Protein AF-A0A1I6ELA9-F1 (afdb_monomer)

Foldseek 3Di:
DAEEAEAADPVVLVVVCVVVDDWDDDDQWTDDPHYIYGYDDPDPDDDDDPVVVPDPDPDDDDD

Sequence (63 aa):
MKSLILAEKPSVARDLAGALGQFKNKDGYLENDKYVVTWAVGHLVELADPEDYDLASKSRSPG

Structure (mmCIF, N/CA/C/O backbone):
data_AF-A0A1I6ELA9-F1
#
_entry.id   AF-A0A1I6ELA9-F1
#
loop_
_atom_site.group_PDB
_atom_site.id
_atom_site.type_symbol
_atom_site.label_atom_id
_atom_site.label_alt_id
_atom_site.label_comp_id
_atom_site.label_asym_id
_atom_site.label_entity_id
_atom_site.label_seq_id
_atom_site.pdbx_PDB_ins_code
_atom_site.Cartn_x
_atom_site.Cartn_y
_atom_site.Cartn_z
_atom_site.occupancy
_atom_site.B_iso_or_equiv
_atom_site.auth_seq_id
_atom_site.auth_comp_id
_atom_site.auth_asym_id
_atom_site.auth_atom_id
_atom_site.pdbx_PDB_model_num
ATOM 1 N N . MET A 1 1 ? -18.055 3.376 -0.780 1.00 88.12 1 MET A N 1
ATOM 2 C CA . MET A 1 1 ? -16.899 3.276 -1.696 1.00 88.12 1 MET A CA 1
ATOM 3 C C . MET A 1 1 ? -15.660 3.646 -0.899 1.00 88.12 1 MET A C 1
ATOM 5 O O . MET A 1 1 ? -15.749 4.604 -0.141 1.00 88.12 1 MET A O 1
ATOM 9 N N . LYS A 1 2 ? -14.573 2.874 -1.002 1.00 95.56 2 LYS A N 1
ATOM 10 C CA . LYS A 1 2 ? -13.304 3.156 -0.310 1.00 95.56 2 LYS A CA 1
ATOM 11 C C . LYS A 1 2 ? -12.270 3.662 -1.311 1.00 95.56 2 LYS A C 1
ATOM 13 O O . LYS A 1 2 ? -12.290 3.218 -2.457 1.00 95.56 2 LYS A O 1
ATOM 18 N N . SER A 1 3 ? -11.376 4.545 -0.879 1.00 97.69 3 SER A N 1
ATOM 19 C CA . SER A 1 3 ? -10.256 5.023 -1.696 1.00 97.69 3 SER A CA 1
ATOM 20 C C . SER A 1 3 ? -9.009 4.175 -1.452 1.00 97.69 3 SER A C 1
ATOM 22 O O . SER A 1 3 ? -8.680 3.874 -0.304 1.00 97.69 3 SER A O 1
ATOM 24 N N . LEU A 1 4 ? -8.307 3.805 -2.522 1.00 97.94 4 LEU A N 1
ATOM 25 C CA . LEU A 1 4 ? -7.032 3.093 -2.448 1.00 97.94 4 LEU A CA 1
ATOM 26 C C . LEU A 1 4 ? -5.871 4.092 -2.423 1.00 97.94 4 LEU A C 1
ATOM 28 O O . LEU A 1 4 ? -5.823 5.011 -3.237 1.00 97.94 4 LEU A O 1
ATOM 32 N N . ILE A 1 5 ? -4.930 3.883 -1.509 1.00 97.94 5 ILE A N 1
ATOM 33 C CA . ILE A 1 5 ? -3.679 4.629 -1.396 1.00 97.94 5 ILE A CA 1
ATOM 34 C C . ILE A 1 5 ? -2.535 3.630 -1.578 1.00 97.94 5 ILE A C 1
ATOM 36 O O . ILE A 1 5 ? -2.422 2.671 -0.814 1.00 97.94 5 ILE A O 1
ATOM 40 N N . LEU A 1 6 ? -1.694 3.855 -2.587 1.00 97.94 6 LEU A N 1
ATOM 41 C CA . LEU A 1 6 ? -0.500 3.057 -2.862 1.00 97.94 6 LEU A CA 1
ATOM 42 C C . LEU A 1 6 ? 0.743 3.854 -2.451 1.00 97.94 6 LEU A C 1
ATOM 44 O O . LEU A 1 6 ? 1.051 4.876 -3.058 1.00 97.94 6 LEU A O 1
ATOM 48 N N . ALA A 1 7 ? 1.442 3.397 -1.415 1.00 97.69 7 ALA A N 1
ATOM 49 C CA . ALA A 1 7 ? 2.702 3.980 -0.963 1.00 97.69 7 ALA A CA 1
ATOM 50 C C . ALA A 1 7 ? 3.917 3.291 -1.610 1.00 97.69 7 ALA A C 1
ATOM 52 O O . ALA A 1 7 ? 3.841 2.146 -2.045 1.00 97.69 7 ALA A O 1
ATOM 53 N N . GLU A 1 8 ? 5.073 3.954 -1.620 1.00 95.94 8 GLU A N 1
ATOM 54 C CA . GLU A 1 8 ? 6.313 3.391 -2.189 1.00 95.94 8 GLU A CA 1
ATOM 55 C C . GLU A 1 8 ? 6.955 2.297 -1.317 1.00 95.94 8 GLU A C 1
ATOM 57 O O . GLU A 1 8 ? 7.727 1.482 -1.810 1.00 95.94 8 GLU A O 1
ATOM 62 N N . LYS A 1 9 ? 6.689 2.311 -0.004 1.00 95.50 9 LYS A N 1
ATOM 63 C CA . LYS A 1 9 ? 7.312 1.403 0.964 1.00 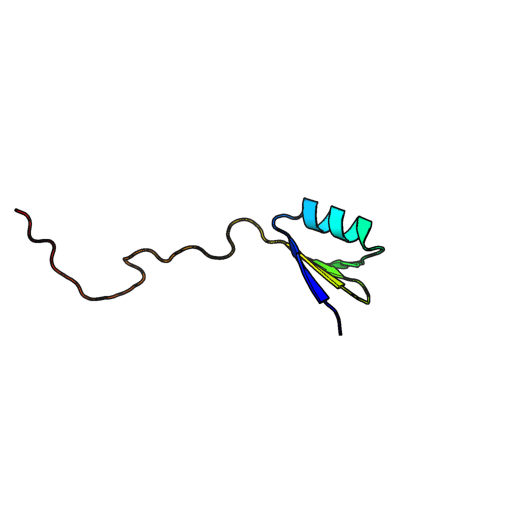95.50 9 LYS A CA 1
ATOM 64 C C . LYS A 1 9 ? 6.445 1.213 2.211 1.00 95.50 9 LYS A C 1
ATOM 66 O O . LYS A 1 9 ? 5.655 2.103 2.552 1.00 95.50 9 LYS A O 1
ATOM 71 N N . PRO A 1 10 ? 6.637 0.111 2.962 1.00 96.31 10 PRO A N 1
ATOM 72 C CA . PRO A 1 10 ? 5.807 -0.205 4.122 1.00 96.31 10 PRO A CA 1
ATOM 73 C C . PRO A 1 10 ? 5.826 0.851 5.238 1.00 96.31 10 PRO A C 1
ATOM 75 O O . PRO A 1 10 ? 4.858 0.952 5.990 1.00 96.31 10 PRO A O 1
ATOM 78 N N . SER A 1 11 ? 6.921 1.598 5.414 1.00 96.25 11 SER A N 1
ATOM 79 C CA . SER A 1 11 ? 7.000 2.626 6.463 1.00 96.25 11 SER A CA 1
ATOM 80 C C . SER A 1 11 ? 6.095 3.820 6.145 1.00 96.25 11 SER A C 1
ATOM 82 O O . SER A 1 11 ? 5.318 4.232 6.997 1.00 96.25 11 SER A O 1
ATOM 84 N N . VAL A 1 12 ? 6.091 4.283 4.890 1.00 97.06 12 VAL A N 1
ATOM 85 C CA . VAL A 1 12 ? 5.253 5.409 4.435 1.00 97.06 12 VAL A CA 1
ATOM 86 C C . VAL A 1 12 ? 3.768 5.064 4.538 1.00 97.06 12 VAL A C 1
ATOM 88 O O . VAL A 1 12 ? 2.972 5.890 4.973 1.00 97.06 12 VAL A O 1
ATOM 91 N N . ALA A 1 13 ? 3.384 3.825 4.214 1.00 97.62 13 ALA A N 1
ATOM 92 C CA . ALA A 1 13 ? 2.008 3.361 4.400 1.00 97.62 13 ALA A CA 1
ATOM 93 C C . ALA A 1 13 ? 1.545 3.438 5.867 1.00 97.62 13 ALA A C 1
ATOM 95 O O . ALA A 1 13 ? 0.397 3.794 6.130 1.00 97.62 13 ALA A O 1
ATOM 96 N N . ARG A 1 14 ? 2.430 3.122 6.824 1.00 96.62 14 ARG A N 1
ATOM 97 C CA . ARG A 1 14 ? 2.123 3.196 8.262 1.00 96.62 14 ARG A CA 1
ATOM 98 C C . ARG A 1 14 ? 1.994 4.637 8.743 1.00 96.62 14 ARG A C 1
ATOM 100 O O . ARG A 1 14 ? 1.059 4.921 9.485 1.00 96.62 14 ARG A O 1
ATOM 107 N N . ASP A 1 15 ? 2.867 5.529 8.282 1.00 97.69 15 ASP A N 1
ATOM 108 C CA . ASP A 1 15 ? 2.797 6.957 8.615 1.00 97.69 15 ASP A CA 1
ATOM 109 C C . ASP A 1 15 ? 1.494 7.579 8.087 1.00 97.69 15 ASP A C 1
ATOM 111 O O . ASP A 1 15 ? 0.773 8.256 8.824 1.00 97.69 15 ASP A O 1
ATOM 115 N N . LEU A 1 16 ? 1.131 7.269 6.834 1.00 97.06 16 LEU A N 1
ATOM 116 C CA . LEU A 1 16 ? -0.137 7.686 6.229 1.00 97.06 16 LEU A CA 1
ATOM 117 C C . LEU A 1 16 ? -1.341 7.139 6.997 1.00 97.06 16 LEU A C 1
ATOM 119 O O . LEU A 1 16 ? -2.270 7.887 7.292 1.00 97.06 16 LEU A O 1
ATOM 123 N N . ALA A 1 17 ? -1.329 5.853 7.351 1.00 96.62 17 ALA A N 1
ATOM 124 C CA . ALA A 1 17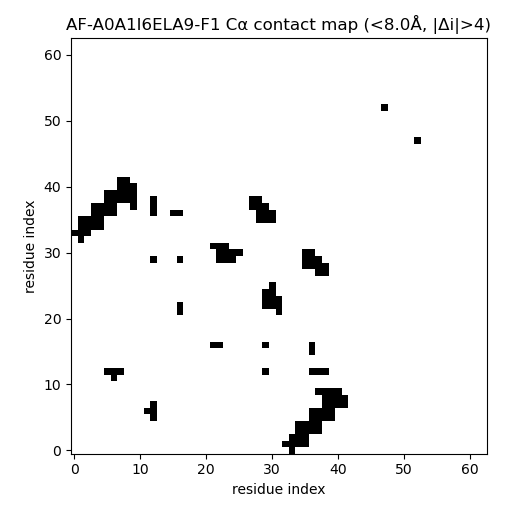 ? -2.399 5.266 8.145 1.00 96.62 17 ALA A CA 1
ATOM 125 C C . ALA A 1 17 ? -2.527 5.956 9.511 1.00 96.62 17 ALA A C 1
ATOM 127 O O . ALA A 1 17 ? -3.636 6.316 9.891 1.00 96.62 17 ALA A O 1
ATOM 128 N N . GLY A 1 18 ? -1.412 6.228 10.199 1.00 96.38 18 GLY A N 1
ATOM 129 C CA . GLY A 1 18 ? -1.404 6.943 11.478 1.00 96.38 18 GLY A CA 1
ATOM 130 C C . GLY A 1 18 ? -1.987 8.357 11.394 1.00 96.38 18 GLY A C 1
ATOM 131 O O . GLY A 1 18 ? -2.715 8.772 12.294 1.00 96.38 18 GLY A O 1
ATOM 132 N N . ALA A 1 19 ? -1.738 9.073 10.294 1.00 96.75 19 ALA A N 1
ATOM 133 C CA . ALA A 1 19 ? -2.319 10.393 10.048 1.00 96.75 19 ALA A CA 1
ATOM 134 C C . ALA A 1 19 ? -3.812 10.340 9.661 1.00 96.75 19 ALA A C 1
ATOM 136 O O . ALA A 1 19 ? -4.568 11.256 9.978 1.00 96.75 19 ALA A O 1
ATOM 137 N N . LEU A 1 20 ? -4.246 9.277 8.973 1.00 96.00 20 LEU A N 1
ATOM 138 C CA . LEU A 1 20 ? -5.611 9.121 8.451 1.00 96.00 20 LEU A CA 1
ATOM 139 C C . LEU A 1 20 ? -6.573 8.421 9.427 1.00 96.00 20 LEU A C 1
ATOM 141 O O . LEU A 1 20 ? -7.775 8.348 9.157 1.00 96.00 20 LEU A O 1
ATOM 145 N N . GLY A 1 21 ? -6.069 7.921 10.558 1.00 93.94 21 GLY A N 1
ATOM 146 C CA . GLY A 1 21 ? -6.862 7.414 11.674 1.00 93.94 21 GLY A CA 1
ATOM 147 C C . GLY A 1 21 ? -6.534 5.974 12.058 1.00 93.94 21 GLY A C 1
ATOM 148 O O . GLY A 1 21 ? -5.404 5.509 11.961 1.00 93.94 21 GLY A O 1
ATOM 149 N N . GLN A 1 22 ? -7.535 5.249 12.551 1.00 94.25 22 GLN A N 1
ATOM 150 C CA . GLN A 1 22 ? -7.351 3.861 12.970 1.00 94.25 22 GLN A CA 1
ATOM 151 C C . GLN A 1 22 ? -7.570 2.911 11.796 1.00 94.25 22 GLN A C 1
ATOM 153 O O . GLN A 1 22 ? -8.582 2.993 11.098 1.00 94.25 22 GLN A O 1
ATOM 158 N N . PHE A 1 23 ? -6.628 1.991 11.606 1.00 97.75 23 PHE A N 1
ATOM 159 C CA . PHE A 1 23 ? -6.666 0.979 10.558 1.00 97.75 23 PHE A CA 1
ATOM 160 C C . PHE A 1 23 ? -6.515 -0.415 11.157 1.00 97.75 23 PHE A C 1
ATOM 162 O O . PHE A 1 23 ? -5.787 -0.623 12.128 1.00 97.75 23 PHE A O 1
ATOM 169 N N . LYS A 1 24 ? -7.175 -1.392 10.538 1.00 97.44 24 LYS A N 1
ATOM 170 C CA . LYS A 1 24 ? -6.930 -2.809 10.789 1.00 97.44 24 LYS A CA 1
ATOM 171 C C . LYS A 1 24 ? -5.758 -3.256 9.930 1.00 97.44 24 LYS A C 1
ATOM 173 O O . LYS A 1 24 ? -5.754 -3.028 8.722 1.00 97.44 24 LYS A O 1
ATOM 178 N N . ASN A 1 25 ? -4.787 -3.904 10.562 1.00 96.56 25 ASN A N 1
ATOM 179 C CA . ASN A 1 25 ? -3.656 -4.490 9.859 1.00 96.56 25 ASN A CA 1
ATOM 180 C C . ASN A 1 25 ? -4.079 -5.805 9.186 1.00 96.56 25 ASN A C 1
ATOM 182 O O . ASN A 1 25 ? -4.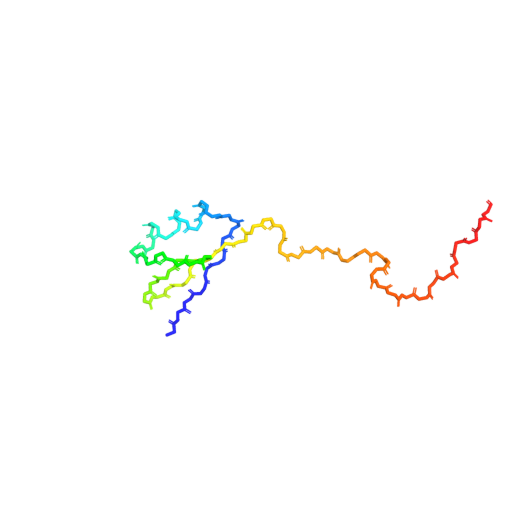767 -6.628 9.800 1.00 96.56 25 ASN A O 1
ATOM 186 N N . LYS A 1 26 ? -3.707 -5.970 7.919 1.00 96.62 26 LYS A N 1
ATOM 187 C CA . LYS A 1 26 ? -3.976 -7.137 7.079 1.00 96.62 26 LYS A CA 1
ATOM 188 C C . LYS A 1 26 ? -2.687 -7.548 6.374 1.00 96.62 26 LYS A C 1
ATOM 190 O O . LYS A 1 26 ? -1.687 -6.833 6.404 1.00 96.62 26 LYS A O 1
ATOM 195 N N . ASP A 1 27 ? -2.710 -8.714 5.744 1.00 95.81 27 ASP A N 1
ATOM 196 C CA . ASP A 1 27 ? -1.559 -9.182 4.982 1.00 95.81 27 ASP A CA 1
ATOM 197 C C . ASP A 1 27 ? -1.381 -8.326 3.716 1.00 95.81 27 ASP A C 1
ATOM 199 O O . ASP A 1 27 ? -2.222 -8.346 2.817 1.00 95.81 27 ASP A O 1
ATOM 203 N N . GLY A 1 28 ? -0.333 -7.497 3.702 1.00 95.12 28 GLY A N 1
ATOM 204 C CA . GLY A 1 28 ? 0.016 -6.608 2.587 1.00 95.12 28 GLY A CA 1
ATOM 205 C C . GLY A 1 28 ? -0.725 -5.264 2.510 1.00 95.12 28 GLY A C 1
ATOM 206 O O . GLY A 1 28 ? -0.483 -4.499 1.576 1.00 95.12 28 GLY A O 1
ATOM 207 N N . TYR A 1 29 ? -1.618 -4.933 3.449 1.00 97.75 29 TYR A N 1
ATOM 208 C CA . TYR A 1 29 ? -2.320 -3.639 3.459 1.00 97.75 29 TYR A CA 1
ATOM 209 C C . TYR A 1 29 ? -2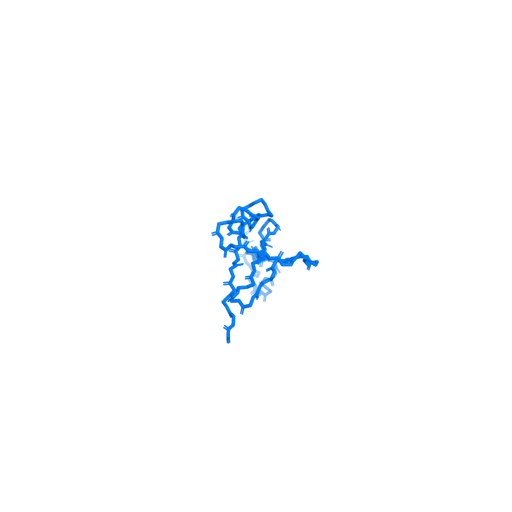.923 -3.287 4.827 1.00 97.75 29 TYR A C 1
ATOM 211 O O . TYR A 1 29 ? -3.030 -4.109 5.734 1.00 97.75 29 TYR A O 1
ATOM 219 N N . LEU A 1 30 ? -3.342 -2.033 4.969 1.00 98.25 30 LEU A N 1
ATOM 220 C CA . LEU A 1 30 ? -4.066 -1.483 6.108 1.00 98.25 30 LEU A CA 1
ATOM 221 C C . LEU A 1 30 ? -5.446 -1.030 5.627 1.00 98.25 30 LEU A C 1
ATOM 223 O O . LEU A 1 30 ? -5.558 -0.389 4.586 1.00 98.25 30 LEU A O 1
ATOM 227 N N . GLU A 1 31 ? -6.505 -1.322 6.377 1.00 98.00 31 GLU A N 1
ATOM 228 C CA . GLU A 1 31 ? -7.871 -0.985 5.954 1.00 98.00 31 GLU A CA 1
ATOM 229 C C . GLU A 1 31 ? -8.700 -0.344 7.069 1.00 98.00 31 GLU A C 1
ATOM 231 O O . GLU A 1 31 ? -8.678 -0.782 8.221 1.00 98.00 31 GLU A O 1
ATOM 236 N N . ASN A 1 32 ? -9.484 0.671 6.706 1.00 96.94 32 ASN A N 1
ATOM 237 C CA . ASN A 1 32 ? -10.572 1.195 7.524 1.00 96.94 32 ASN A CA 1
ATOM 238 C C . ASN A 1 32 ? -11.850 1.373 6.681 1.00 96.94 32 ASN A C 1
ATOM 240 O O . ASN A 1 32 ? -11.957 0.852 5.567 1.00 96.94 32 ASN A O 1
ATOM 244 N N . ASP A 1 33 ? -12.855 2.069 7.209 1.00 97.06 33 ASP A N 1
ATOM 245 C CA . ASP A 1 33 ? -14.146 2.229 6.526 1.00 97.06 33 ASP A CA 1
ATOM 246 C C . ASP A 1 33 ? -14.071 3.115 5.272 1.00 97.06 33 ASP A C 1
ATOM 248 O O . ASP A 1 33 ? -14.934 3.015 4.400 1.00 97.06 33 ASP A O 1
ATOM 252 N N . LYS A 1 34 ? -13.035 3.957 5.160 1.00 97.56 34 LYS A N 1
ATOM 253 C CA . LYS A 1 34 ? -12.868 4.951 4.089 1.00 97.56 34 LYS A CA 1
ATOM 254 C C . LYS A 1 34 ? -11.716 4.634 3.136 1.00 97.56 34 LYS A C 1
ATOM 256 O O . LYS A 1 34 ? -11.801 4.987 1.962 1.00 97.56 34 LYS A O 1
ATOM 261 N N . TYR A 1 35 ? -10.666 3.973 3.615 1.00 98.12 35 TYR A N 1
ATOM 262 C CA . TYR A 1 35 ? -9.402 3.808 2.907 1.00 98.12 35 TYR A CA 1
ATOM 263 C C . TYR A 1 35 ? -8.882 2.373 2.961 1.00 98.12 35 TYR A C 1
ATOM 265 O O . TYR A 1 35 ? -9.015 1.676 3.969 1.00 98.12 35 TYR A O 1
ATOM 273 N N . VAL A 1 36 ? -8.213 1.989 1.879 1.00 98.12 36 VAL A N 1
ATOM 274 C CA . VAL A 1 36 ? -7.283 0.860 1.817 1.00 98.12 36 VAL A CA 1
ATOM 275 C C . VAL A 1 36 ? -5.904 1.449 1.532 1.00 98.12 36 VAL A C 1
ATOM 277 O O . VAL A 1 36 ? -5.745 2.165 0.550 1.00 98.12 36 VAL A O 1
ATOM 280 N N . VAL A 1 37 ? -4.918 1.188 2.385 1.00 98.19 37 VAL A N 1
ATOM 281 C CA . VAL A 1 37 ? -3.535 1.659 2.225 1.00 98.19 37 VAL A CA 1
ATOM 282 C C . VAL A 1 37 ? -2.635 0.448 2.021 1.00 98.19 37 VAL A C 1
ATOM 284 O O . VAL A 1 37 ? -2.518 -0.390 2.908 1.00 98.19 37 VAL A O 1
ATOM 287 N N . THR A 1 38 ? -1.983 0.348 0.872 1.00 98.19 38 THR A N 1
ATOM 288 C CA . THR A 1 38 ? -1.002 -0.704 0.562 1.00 98.19 38 THR A CA 1
ATOM 289 C C . THR A 1 38 ? 0.312 -0.068 0.109 1.00 98.19 38 THR A C 1
ATOM 291 O O . THR A 1 38 ? 0.432 1.159 0.064 1.00 98.19 38 THR A O 1
ATOM 294 N N . TRP A 1 39 ? 1.327 -0.876 -0.174 1.00 97.88 39 TRP A N 1
ATOM 295 C CA . TRP A 1 39 ? 2.645 -0.398 -0.568 1.00 97.88 39 TRP A CA 1
ATOM 296 C C . TRP A 1 39 ? 3.276 -1.286 -1.633 1.00 97.88 39 TRP A C 1
ATOM 298 O O . TRP A 1 39 ? 3.083 -2.500 -1.650 1.00 97.88 39 TRP A O 1
ATOM 308 N N . ALA A 1 40 ? 4.082 -0.669 -2.490 1.00 95.75 40 ALA A N 1
ATOM 309 C CA . ALA A 1 40 ? 5.017 -1.381 -3.339 1.00 95.75 40 ALA A CA 1
ATOM 310 C C . ALA A 1 40 ? 6.220 -1.882 -2.520 1.00 95.75 40 ALA A C 1
ATOM 312 O O . ALA A 1 40 ? 6.584 -1.313 -1.486 1.00 95.75 40 ALA A O 1
ATOM 313 N N . VAL A 1 41 ? 6.843 -2.959 -2.991 1.00 91.00 41 VAL A N 1
ATOM 314 C CA . VAL A 1 41 ? 8.155 -3.412 -2.521 1.00 91.00 41 VAL A CA 1
ATOM 315 C C . VAL A 1 41 ? 9.055 -3.469 -3.747 1.00 91.00 41 VAL A C 1
ATOM 317 O O . VAL A 1 41 ? 8.922 -4.374 -4.563 1.00 91.00 41 VAL A O 1
ATOM 320 N N . GLY A 1 42 ? 9.933 -2.475 -3.891 1.00 88.50 42 GLY A N 1
ATOM 321 C CA . GLY A 1 42 ? 10.732 -2.299 -5.106 1.00 88.50 42 GLY A CA 1
ATOM 322 C C . GLY A 1 42 ? 9.901 -1.808 -6.296 1.00 88.50 42 GLY A C 1
ATOM 323 O O . GLY A 1 42 ? 8.814 -1.248 -6.129 1.00 88.50 42 GLY A O 1
ATOM 324 N N . HIS A 1 43 ? 10.428 -2.004 -7.503 1.00 90.69 43 HIS A N 1
ATOM 325 C CA . HIS A 1 43 ? 9.707 -1.714 -8.736 1.00 90.69 43 HIS A CA 1
ATOM 326 C C . HIS A 1 43 ? 8.663 -2.808 -8.981 1.00 90.69 43 HIS A C 1
ATOM 328 O O . HIS A 1 43 ? 8.995 -3.980 -9.099 1.00 90.69 43 HIS A O 1
ATOM 334 N N . LEU A 1 44 ? 7.381 -2.431 -9.037 1.00 90.56 44 LEU A N 1
ATOM 335 C CA . LEU A 1 44 ? 6.302 -3.381 -9.350 1.00 90.56 44 LEU A CA 1
ATOM 336 C C . LEU A 1 44 ? 6.311 -3.811 -10.820 1.00 90.56 44 LEU A C 1
ATOM 338 O O . LEU A 1 44 ? 5.751 -4.847 -11.167 1.00 90.56 44 LEU A O 1
ATOM 342 N N . VAL A 1 45 ? 6.895 -2.970 -11.671 1.00 91.56 45 VAL A N 1
ATOM 343 C CA . VAL A 1 45 ? 7.036 -3.171 -13.106 1.00 91.56 45 VAL A CA 1
ATOM 344 C C . VAL A 1 45 ? 8.401 -2.658 -13.528 1.00 91.56 45 VAL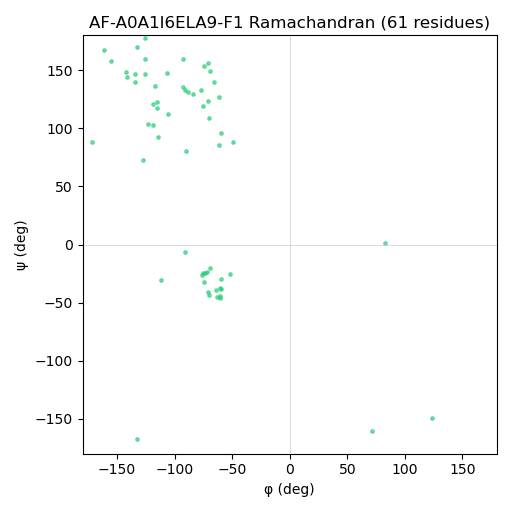 A C 1
ATOM 346 O O . VAL A 1 45 ? 8.876 -1.640 -13.019 1.00 91.56 45 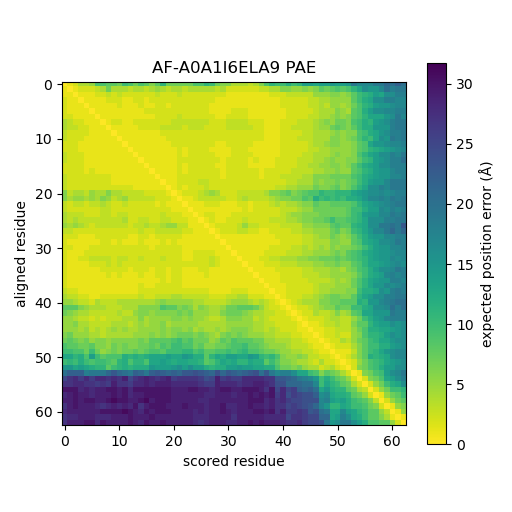VAL A O 1
ATOM 349 N N . GLU A 1 46 ? 8.995 -3.349 -14.484 1.00 90.88 46 GLU A N 1
ATOM 350 C CA . GLU A 1 46 ? 10.240 -2.967 -15.134 1.00 90.88 46 GLU A CA 1
ATOM 351 C C . GLU A 1 46 ? 9.993 -2.938 -16.644 1.00 90.88 46 GLU A C 1
ATOM 353 O O . GLU A 1 46 ? 8.993 -3.475 -17.136 1.00 90.88 46 GLU A O 1
ATOM 358 N N . LEU A 1 47 ? 10.850 -2.230 -17.378 1.00 91.56 47 LEU A N 1
ATOM 359 C CA . LEU A 1 47 ? 10.817 -2.309 -18.835 1.00 91.56 47 LEU A CA 1
ATOM 360 C C . LEU A 1 47 ? 11.206 -3.730 -19.231 1.00 91.56 47 LEU A C 1
ATOM 362 O O . LEU A 1 47 ? 12.115 -4.291 -18.626 1.00 91.56 47 LEU A O 1
ATOM 366 N N . ALA A 1 48 ? 10.526 -4.290 -20.229 1.00 89.06 48 ALA A N 1
ATOM 367 C CA . ALA A 1 48 ? 10.959 -5.569 -20.765 1.00 89.06 48 ALA A CA 1
ATOM 368 C C . ALA A 1 48 ? 12.284 -5.364 -21.511 1.00 89.06 48 ALA A C 1
ATOM 370 O O . ALA A 1 48 ? 12.542 -4.284 -22.062 1.00 89.06 48 ALA A O 1
ATOM 371 N N . ASP A 1 49 ? 13.128 -6.384 -21.519 1.00 89.12 49 ASP A N 1
ATOM 372 C CA . ASP A 1 49 ? 14.350 -6.344 -22.300 1.00 89.12 49 ASP A CA 1
ATOM 373 C C . ASP A 1 49 ? 14.009 -6.437 -23.796 1.00 89.12 49 ASP A C 1
ATOM 375 O O . ASP A 1 49 ? 12.965 -6.972 -24.175 1.00 89.12 49 ASP A O 1
ATOM 379 N N . PRO A 1 50 ? 14.875 -5.943 -24.701 1.00 83.56 50 PRO A N 1
ATOM 380 C CA . PRO A 1 50 ? 14.671 -6.086 -26.145 1.00 83.56 50 PRO A CA 1
ATOM 381 C C . PRO A 1 50 ? 14.403 -7.531 -26.595 1.00 83.56 50 PRO A C 1
ATOM 383 O O . PRO A 1 50 ? 13.772 -7.737 -27.625 1.00 83.56 50 PRO A O 1
ATOM 386 N N . GLU A 1 51 ? 14.881 -8.510 -25.827 1.00 82.62 51 GLU A N 1
ATOM 387 C CA . GLU A 1 51 ? 14.709 -9.948 -26.051 1.00 82.62 51 GLU A CA 1
ATOM 388 C C . GLU A 1 51 ? 13.299 -10.448 -25.682 1.00 82.62 51 GLU A C 1
ATOM 390 O O . GLU A 1 51 ? 12.822 -11.410 -26.281 1.00 82.62 51 GLU A O 1
ATOM 395 N N . ASP A 1 52 ? 12.607 -9.771 -24.758 1.00 85.12 52 ASP A N 1
ATOM 396 C CA . ASP A 1 52 ? 11.220 -10.073 -24.370 1.00 85.12 52 ASP A CA 1
ATOM 397 C C . ASP A 1 52 ? 10.212 -9.605 -25.431 1.00 85.12 52 ASP A C 1
ATOM 399 O O . ASP A 1 52 ? 9.097 -10.124 -25.544 1.00 85.12 52 ASP A O 1
ATOM 403 N N . TYR A 1 53 ? 10.604 -8.610 -26.229 1.00 78.25 53 TYR A N 1
ATOM 404 C CA . TYR A 1 53 ? 9.871 -8.157 -27.402 1.00 78.25 53 TYR A CA 1
ATOM 405 C C . TYR A 1 53 ? 10.355 -8.957 -28.610 1.00 78.25 53 TYR A C 1
ATOM 407 O O . TYR A 1 53 ? 11.184 -8.470 -29.372 1.00 78.25 53 TYR A O 1
ATOM 415 N N . ASP A 1 54 ? 9.861 -10.182 -28.797 1.00 71.00 54 ASP A N 1
ATOM 416 C CA . ASP A 1 54 ? 10.201 -11.013 -29.960 1.00 71.00 54 ASP A CA 1
ATOM 417 C C . ASP A 1 54 ? 9.762 -10.318 -31.269 1.00 71.00 54 ASP A C 1
ATOM 419 O O . ASP A 1 54 ? 8.660 -10.488 -31.794 1.00 71.00 54 ASP A O 1
ATOM 423 N N . LEU A 1 55 ? 10.633 -9.450 -31.775 1.00 60.84 55 LEU A N 1
ATOM 424 C CA . LEU A 1 55 ? 10.547 -8.785 -33.056 1.00 60.84 55 LEU A CA 1
ATOM 425 C C . LEU A 1 55 ? 11.773 -9.238 -33.819 1.00 60.84 55 LEU A C 1
ATOM 427 O O . LEU A 1 55 ? 12.890 -8.783 -33.584 1.00 60.84 55 LEU A O 1
ATOM 431 N N . ALA A 1 56 ? 11.542 -10.159 -34.745 1.00 58.69 56 ALA A N 1
ATOM 432 C CA . ALA A 1 56 ? 12.508 -10.606 -35.723 1.00 58.69 56 ALA A CA 1
ATOM 433 C C . ALA A 1 56 ? 13.189 -9.417 -36.436 1.00 58.69 56 ALA A C 1
ATOM 435 O O . ALA A 1 56 ? 12.778 -8.999 -37.513 1.00 58.69 56 ALA A O 1
ATOM 436 N N . SER A 1 57 ? 14.280 -8.899 -35.877 1.00 53.16 57 SER A N 1
ATOM 437 C CA . SER A 1 57 ? 15.243 -8.061 -36.583 1.00 53.16 57 SER A CA 1
ATOM 438 C C . SER A 1 57 ? 16.636 -8.637 -36.380 1.00 53.16 57 SER A C 1
ATOM 440 O O . SER A 1 57 ? 17.498 -8.097 -35.687 1.00 53.16 57 SER A O 1
ATOM 442 N N . LYS A 1 58 ? 16.864 -9.765 -37.053 1.00 57.97 58 LYS A N 1
ATOM 443 C CA . LYS A 1 58 ? 18.195 -10.122 -37.533 1.00 57.97 58 LYS A CA 1
ATOM 444 C C . LYS A 1 58 ? 18.663 -9.024 -38.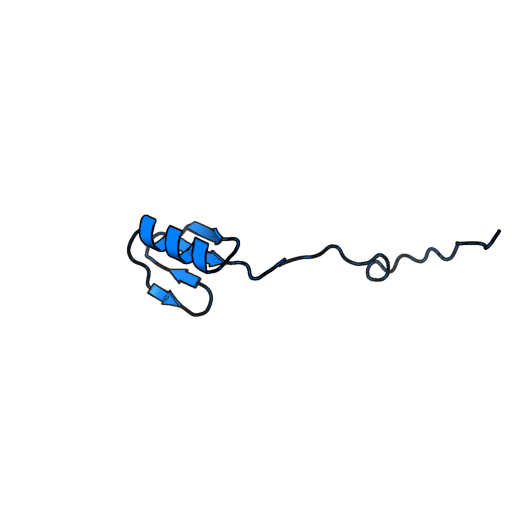490 1.00 57.97 58 LYS A C 1
ATOM 446 O O . LYS A 1 58 ? 18.345 -9.085 -39.668 1.00 57.97 58 LYS A O 1
ATOM 451 N N . SER A 1 59 ? 19.436 -8.059 -38.005 1.00 58.19 59 SER A N 1
ATOM 452 C CA . SER A 1 59 ? 20.510 -7.442 -38.794 1.00 58.19 59 SER A CA 1
ATOM 453 C C . SER A 1 59 ? 21.344 -6.512 -37.919 1.00 58.19 59 SER A C 1
ATOM 455 O O . SER A 1 59 ? 21.125 -5.303 -37.871 1.00 58.19 59 SER A O 1
ATOM 457 N N . ARG A 1 60 ? 22.372 -7.063 -37.281 1.00 59.72 60 ARG A N 1
ATOM 458 C CA . ARG A 1 60 ? 23.607 -6.305 -37.106 1.00 59.72 60 ARG A CA 1
ATOM 459 C C . ARG A 1 60 ? 24.671 -7.032 -37.914 1.00 59.72 60 ARG A C 1
ATOM 461 O O . ARG A 1 60 ? 25.243 -8.017 -37.463 1.00 59.72 60 ARG A O 1
ATOM 468 N N . SER A 1 61 ? 24.833 -6.599 -39.162 1.00 58.62 61 SER A N 1
ATOM 469 C CA . SER A 1 61 ? 25.981 -6.974 -39.983 1.00 58.62 61 SER A CA 1
AT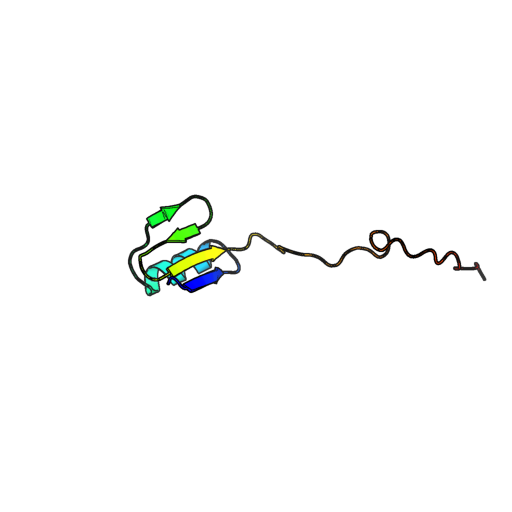OM 470 C C . SER A 1 61 ? 27.242 -6.452 -39.285 1.00 58.62 61 SER A C 1
ATOM 472 O O . SER A 1 61 ? 27.264 -5.265 -38.946 1.00 58.62 61 SER A O 1
ATOM 474 N N . PRO A 1 62 ? 28.263 -7.287 -39.030 1.00 62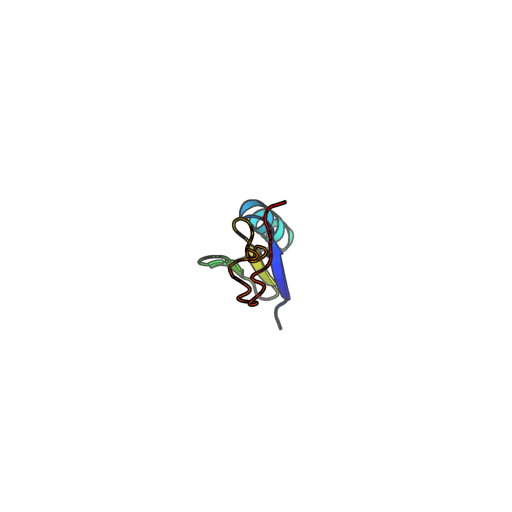.19 62 PRO A N 1
ATOM 475 C CA . PRO A 1 62 ? 29.546 -6.788 -38.570 1.00 62.19 62 PRO A CA 1
ATOM 476 C C . PRO A 1 62 ? 30.215 -6.070 -39.747 1.00 62.19 62 PRO A C 1
ATOM 478 O O . PRO A 1 62 ? 30.333 -6.640 -40.834 1.00 62.19 62 PRO A O 1
ATOM 481 N N . GLY A 1 63 ? 30.550 -4.797 -39.536 1.00 49.25 63 GLY A N 1
ATOM 482 C CA . GLY A 1 63 ? 31.492 -4.062 -40.380 1.00 49.25 63 GLY A CA 1
ATOM 483 C C . GLY A 1 63 ? 32.927 -4.404 -40.017 1.00 49.25 63 GLY A C 1
ATOM 484 O O . GLY A 1 63 ? 33.142 -4.859 -38.868 1.00 49.25 63 GLY A O 1
#

InterPro domains:
  IPR023405 DNA topoisomerase, type IA, core domain [SSF56712] (2-57)

pLDDT: mean 88.89, std 13.82, range [49.25, 98.25]

Radius of gyration: 20.41 Å; Cα contacts (8 Å, |Δi|>4): 71; chains: 1; bounding box: 48×21×53 Å

Nearest PDB structures (foldseek):
  3b36-assembly1_A-2  TM=3.987E-01  e=4.233E+00  Homo sapiens
  9cbm-assembly1_A  TM=3.501E-01  e=3.453E+00  Rattus norvegicus
  8ge7-assembly1_A  TM=3.083E-01  e=5.944E+00  Homo sapiens
  7tzf-assembly1_A  TM=2.854E-01  e=9.559E+00  Homo sapiens

Secondary structure (DSSP, 8-state):
--EEEEESSHHHHHHHHHHH---EEETTEEE-SSEEEEE--S-S--PPPTTTS----------

Mean predicted aligned error: 7.88 Å

Organism: NCBI:txid1121426

Solvent-accessible surface area (backbone atoms only — not comparable to full-atom values): 4104 Å² total; per-residue (Å²): 132,65,49,81,44,82,27,74,31,70,67,58,30,50,55,51,42,62,74,77,47,80,61,48,85,54,94,78,34,35,38,48,92,55,39,38,35,28,47,39,80,70,74,90,71,75,84,77,53,77,79,74,55,86,63,95,68,92,74,82,78,85,128